Protein AF-A0A0C2C4C2-F1 (afdb_monomer_lite)

InterPro domains:
  IPR001806 Small GTPase [PF00071] (1-57)
  IPR001806 Small GTPase [SM00174] (1-78)
  IPR003578 Small GTPase Rho [PTHR24072] (1-57)
  IPR027417 P-loop containing nucleoside triphosphate hydrolase [G3DSA:3.40.50.300] (1-76)
  IPR027417 P-loop containing nucleoside triphosphate hydrolase [SSF52540] (1-58)

pLDDT: mean 79.3, std 19.92, range [34.62, 97.06]

Radius of gyration: 25.66 Å; chains: 1; bounding box: 28×52×80 Å

Structure (mmCIF, N/CA/C/O backbone):
data_AF-A0A0C2C4C2-F1
#
_entry.id   AF-A0A0C2C4C2-F1
#
loop_
_atom_site.group_PDB
_atom_site.id
_atom_site.type_symbol
_atom_site.label_atom_id
_atom_site.label_alt_id
_atom_site.label_comp_id
_atom_site.label_asym_id
_atom_site.label_entity_id
_atom_site.label_seq_id
_atom_site.pdbx_PDB_ins_code
_atom_site.Cartn_x
_atom_site.Cartn_y
_atom_site.Cartn_z
_atom_site.occupancy
_atom_site.B_iso_or_equiv
_atom_site.auth_seq_id
_atom_site.auth_comp_id
_atom_site.auth_asym_id
_atom_site.auth_atom_id
_atom_site.pdbx_PDB_model_num
ATOM 1 N N . GLU A 1 1 ? 7.591 15.664 0.542 1.00 55.44 1 GLU A N 1
ATOM 2 C CA . GLU A 1 1 ? 7.224 14.623 1.533 1.00 55.44 1 GLU A CA 1
ATOM 3 C C . GLU A 1 1 ? 5.836 14.867 2.142 1.00 55.44 1 GLU A C 1
ATOM 5 O O . GLU A 1 1 ? 5.390 14.135 3.016 1.00 55.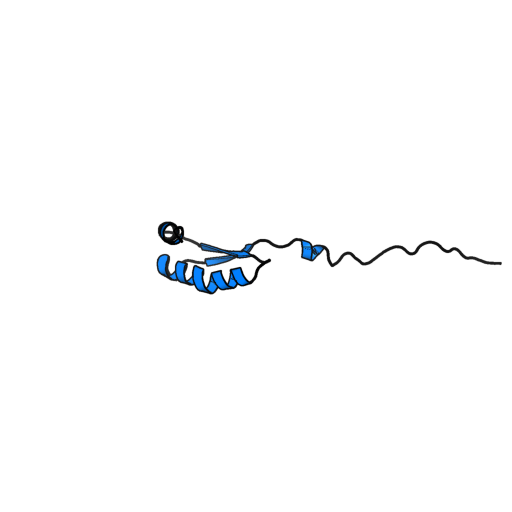44 1 GLU A O 1
ATOM 10 N N . ASP A 1 2 ? 5.082 15.825 1.603 1.00 66.81 2 ASP A N 1
ATOM 11 C CA . ASP A 1 2 ? 3.884 16.400 2.230 1.00 66.81 2 ASP A CA 1
ATOM 12 C C . ASP A 1 2 ? 2.616 15.553 2.055 1.00 66.81 2 ASP A C 1
ATOM 14 O O . ASP A 1 2 ? 1.619 15.730 2.750 1.00 66.81 2 ASP A O 1
ATOM 18 N N . TYR A 1 3 ? 2.660 14.564 1.161 1.00 78.94 3 TYR A N 1
ATOM 19 C CA . TYR A 1 3 ? 1.535 13.661 0.921 1.00 78.94 3 TYR A CA 1
ATOM 20 C C . TYR A 1 3 ? 1.329 12.634 2.040 1.00 78.94 3 TYR A C 1
ATOM 22 O O . TYR A 1 3 ? 0.257 12.041 2.111 1.00 78.94 3 TYR A O 1
ATOM 30 N N . GLY A 1 4 ? 2.327 12.404 2.904 1.00 79.19 4 GLY A N 1
ATOM 31 C CA . GLY A 1 4 ? 2.228 11.410 3.977 1.00 79.19 4 GLY A CA 1
ATOM 32 C C . GLY A 1 4 ? 1.138 11.756 4.992 1.00 79.19 4 GLY A C 1
ATOM 33 O O . GLY A 1 4 ? 0.266 10.937 5.266 1.00 79.19 4 GLY A O 1
ATOM 34 N N . GLN A 1 5 ? 1.130 12.998 5.487 1.00 82.44 5 GLN A N 1
ATOM 35 C CA . GLN A 1 5 ? 0.161 13.439 6.498 1.00 82.44 5 GLN A CA 1
ATOM 36 C C . GLN A 1 5 ? -1.274 13.440 5.962 1.00 82.44 5 GLN A C 1
ATOM 38 O O . GLN A 1 5 ? -2.184 12.960 6.633 1.00 82.44 5 GLN A O 1
ATOM 43 N N . LEU A 1 6 ? -1.469 13.917 4.729 1.00 85.44 6 LEU A N 1
ATOM 44 C CA . LEU A 1 6 ? -2.782 13.932 4.078 1.00 85.44 6 LEU A CA 1
ATOM 45 C C . LEU A 1 6 ? -3.326 12.519 3.839 1.00 85.44 6 LEU A C 1
ATOM 47 O O . LEU A 1 6 ? -4.528 12.289 3.962 1.00 85.44 6 LEU A O 1
ATOM 51 N N . ARG A 1 7 ? -2.453 11.553 3.539 1.00 87.88 7 ARG A N 1
ATOM 52 C CA . ARG A 1 7 ? -2.860 10.162 3.324 1.00 87.88 7 ARG A CA 1
ATOM 53 C C . ARG A 1 7 ? -3.375 9.516 4.607 1.00 87.88 7 ARG A C 1
ATOM 55 O O . ARG A 1 7 ? -4.411 8.859 4.568 1.00 87.88 7 ARG A O 1
ATOM 62 N N . CYS A 1 8 ? -2.716 9.769 5.739 1.00 85.94 8 CYS A N 1
ATOM 63 C CA . CYS A 1 8 ? -3.139 9.237 7.036 1.00 85.94 8 CYS A CA 1
ATOM 64 C C . CYS A 1 8 ? -4.550 9.693 7.435 1.00 85.94 8 CYS A C 1
ATOM 66 O O . CYS A 1 8 ? -5.255 8.949 8.110 1.00 85.94 8 CYS A O 1
ATOM 68 N N . LEU A 1 9 ? -4.994 10.872 6.985 1.00 86.69 9 LEU A N 1
ATOM 69 C CA . LEU A 1 9 ? -6.364 11.348 7.216 1.00 86.69 9 LEU A CA 1
ATOM 70 C C . LEU A 1 9 ? -7.423 10.527 6.464 1.00 86.69 9 LEU A C 1
ATOM 72 O O . LEU A 1 9 ? -8.587 10.554 6.845 1.00 86.69 9 LEU A O 1
ATOM 76 N N . SER A 1 10 ? -7.034 9.801 5.413 1.00 88.75 10 SER A N 1
ATOM 77 C CA . SER A 1 10 ? -7.949 9.000 4.586 1.00 88.75 10 SER A CA 1
ATOM 78 C C . SER A 1 10 ? -8.127 7.562 5.084 1.00 88.75 10 SER A C 1
ATOM 80 O O . SER A 1 10 ? -8.958 6.838 4.555 1.00 88.75 10 SER A O 1
ATOM 82 N N . TYR A 1 11 ? -7.329 7.116 6.056 1.00 91.38 11 TYR A N 1
ATOM 83 C CA . TYR A 1 11 ? -7.317 5.725 6.524 1.00 91.38 11 TYR A CA 1
ATOM 84 C C . TYR A 1 11 ? -8.424 5.340 7.523 1.00 91.38 11 TYR A C 1
ATOM 86 O O . TYR A 1 11 ? -8.851 4.181 7.483 1.00 91.38 11 TYR A O 1
ATOM 94 N N . PRO A 1 12 ? -8.909 6.230 8.415 1.00 90.12 12 PRO A N 1
ATOM 95 C CA . PRO A 1 12 ? -10.004 5.894 9.320 1.00 90.12 12 PRO A CA 1
ATOM 96 C C . PRO A 1 12 ? -11.253 5.435 8.561 1.00 90.12 12 PRO A C 1
ATOM 98 O O . PRO A 1 12 ? -11.593 5.998 7.523 1.00 90.12 12 PRO A O 1
ATOM 101 N N . ASN A 1 13 ? -11.949 4.431 9.100 1.00 87.88 13 ASN A N 1
ATOM 102 C CA . ASN A 1 13 ? -13.170 3.852 8.521 1.00 87.88 13 ASN A CA 1
ATOM 103 C C . ASN A 1 13 ? -12.995 3.278 7.100 1.00 87.88 13 ASN A C 1
ATOM 105 O O . ASN A 1 13 ? -13.960 3.202 6.345 1.00 87.88 13 ASN A O 1
ATOM 109 N N . THR A 1 14 ? -11.775 2.887 6.720 1.00 92.75 14 THR A N 1
ATOM 110 C CA . THR A 1 14 ? -11.535 2.165 5.464 1.00 92.75 14 THR A CA 1
ATOM 111 C C . THR A 1 14 ? -11.767 0.669 5.662 1.00 92.75 14 THR A C 1
ATOM 113 O O . THR A 1 14 ? -11.098 0.042 6.480 1.00 92.75 14 THR A O 1
ATOM 116 N N . ASP A 1 15 ? -12.664 0.083 4.868 1.00 94.25 15 ASP A N 1
ATOM 117 C CA . ASP A 1 15 ? -12.979 -1.351 4.936 1.00 94.25 15 ASP A CA 1
ATOM 118 C C . ASP A 1 15 ? -11.938 -2.237 4.235 1.00 94.25 15 ASP A C 1
ATOM 120 O O . ASP A 1 15 ? -11.787 -3.412 4.565 1.00 94.25 15 ASP A O 1
ATOM 124 N N . VAL A 1 16 ? -11.229 -1.702 3.235 1.00 95.25 16 VAL A N 1
ATOM 125 C CA . VAL A 1 16 ? -10.242 -2.446 2.441 1.00 95.25 16 VAL A CA 1
ATOM 126 C C . VAL A 1 16 ? -9.199 -1.521 1.821 1.00 95.25 16 VAL A C 1
ATOM 128 O O . VAL A 1 16 ? -9.522 -0.450 1.310 1.00 95.25 16 VAL A O 1
ATOM 131 N N . PHE A 1 17 ? -7.942 -1.968 1.794 1.00 96.25 17 PHE A N 1
ATOM 132 C CA . PHE A 1 17 ? -6.858 -1.279 1.093 1.00 96.25 17 PHE A CA 1
ATOM 133 C C . PHE A 1 17 ? -6.445 -2.020 -0.178 1.00 96.25 17 PHE A C 1
ATOM 135 O O . PHE A 1 17 ? -6.254 -3.237 -0.174 1.00 96.25 17 PHE A O 1
ATOM 142 N N . LEU A 1 18 ? -6.233 -1.268 -1.260 1.00 96.25 18 LEU A N 1
ATOM 143 C CA . LEU A 1 18 ? -5.598 -1.763 -2.481 1.00 96.25 18 LEU A CA 1
ATOM 144 C C . LEU A 1 18 ? -4.141 -1.312 -2.504 1.00 96.25 18 LEU A C 1
ATOM 146 O O . LEU A 1 18 ? -3.853 -0.122 -2.641 1.00 96.25 18 LEU A O 1
ATOM 150 N N . LEU A 1 19 ? -3.222 -2.265 -2.390 1.00 95.81 19 LEU A N 1
ATOM 151 C CA . LEU A 1 19 ? -1.795 -1.994 -2.419 1.00 95.81 19 LEU A CA 1
ATOM 152 C C . LEU A 1 19 ? -1.228 -2.325 -3.798 1.00 95.81 19 LEU A C 1
ATOM 154 O O . LEU A 1 19 ? -1.096 -3.488 -4.176 1.00 95.81 19 LEU A O 1
ATOM 158 N N . CYS A 1 20 ? -0.919 -1.290 -4.571 1.00 95.50 20 CYS A N 1
ATOM 159 C CA . CYS A 1 20 ? -0.545 -1.428 -5.973 1.00 95.50 20 CYS A CA 1
ATOM 160 C C . CYS A 1 20 ? 0.974 -1.398 -6.166 1.00 95.50 20 CYS A C 1
ATOM 162 O O . CYS A 1 20 ? 1.638 -0.457 -5.740 1.00 95.50 20 CYS A O 1
ATOM 164 N N . PHE A 1 21 ? 1.506 -2.366 -6.911 1.00 95.50 21 PHE A N 1
ATOM 165 C CA . PHE A 1 21 ? 2.902 -2.382 -7.358 1.00 95.50 21 PHE A CA 1
ATOM 166 C C . PHE A 1 21 ? 2.985 -2.536 -8.882 1.00 95.50 21 PHE A C 1
ATOM 168 O O . PHE A 1 21 ? 2.013 -2.901 -9.543 1.00 95.50 21 PHE A O 1
ATOM 175 N N . SER A 1 22 ? 4.131 -2.226 -9.480 1.00 93.44 22 SER A N 1
ATOM 176 C CA . SER A 1 22 ? 4.378 -2.359 -10.919 1.00 93.44 22 SER A CA 1
ATOM 177 C C . SER A 1 22 ? 4.982 -3.725 -11.237 1.00 93.44 22 SER A C 1
ATOM 179 O O . SER A 1 22 ? 6.065 -4.047 -10.765 1.00 93.44 22 SER A O 1
ATOM 181 N N . MET A 1 23 ? 4.361 -4.501 -12.128 1.00 90.44 23 MET A N 1
ATOM 182 C CA . MET A 1 23 ? 4.938 -5.769 -12.606 1.00 90.44 23 MET A CA 1
ATOM 183 C C . MET A 1 23 ? 6.169 -5.580 -13.504 1.00 90.44 23 MET A C 1
ATOM 185 O O . MET A 1 23 ? 6.888 -6.539 -13.765 1.00 90.44 23 MET A O 1
ATOM 189 N N . VAL A 1 24 ? 6.408 -4.361 -14.000 1.00 91.62 24 VAL A N 1
ATOM 190 C CA . VAL A 1 24 ? 7.618 -4.023 -14.771 1.00 91.62 24 VAL A CA 1
ATOM 191 C C . VAL A 1 24 ? 8.793 -3.688 -13.849 1.00 91.62 24 VAL A C 1
ATOM 193 O O . VAL A 1 24 ? 9.937 -3.789 -14.275 1.00 91.62 24 VAL A O 1
ATOM 196 N N . ASP A 1 25 ? 8.522 -3.301 -12.599 1.00 91.56 25 ASP A N 1
ATOM 197 C CA . ASP A 1 25 ? 9.548 -2.889 -11.639 1.00 91.56 25 ASP A CA 1
ATOM 198 C C . ASP A 1 25 ? 9.341 -3.584 -10.281 1.00 91.56 25 ASP A C 1
ATOM 200 O O . ASP A 1 25 ? 8.585 -3.082 -9.440 1.00 91.56 25 ASP A O 1
ATOM 204 N N . PRO A 1 26 ? 10.018 -4.723 -10.043 1.00 89.06 26 PRO A N 1
ATOM 205 C CA . PRO A 1 26 ? 9.892 -5.491 -8.807 1.00 89.06 26 PRO A CA 1
ATOM 206 C C . PRO A 1 26 ? 10.218 -4.702 -7.535 1.00 89.06 26 PRO A C 1
ATOM 208 O O . PRO A 1 26 ? 9.620 -4.980 -6.503 1.00 89.06 26 PRO A O 1
ATOM 211 N N . LYS A 1 27 ? 11.074 -3.670 -7.597 1.00 94.69 27 LYS A N 1
ATOM 212 C CA . LYS A 1 27 ? 11.427 -2.861 -6.414 1.00 94.69 27 LYS A CA 1
ATOM 213 C C . LYS A 1 27 ? 10.211 -2.169 -5.803 1.00 94.69 27 LYS A C 1
ATOM 215 O O . LYS A 1 27 ? 10.166 -1.903 -4.607 1.00 94.69 27 LYS A O 1
ATOM 220 N N . THR A 1 28 ? 9.196 -1.891 -6.622 1.00 95.62 28 THR A N 1
ATOM 221 C CA . THR A 1 28 ? 7.941 -1.304 -6.137 1.00 95.62 28 THR A CA 1
ATOM 222 C C . THR A 1 28 ? 7.175 -2.243 -5.204 1.00 95.62 28 THR A C 1
ATOM 224 O O . THR A 1 28 ? 6.465 -1.760 -4.323 1.00 95.62 28 THR A O 1
ATOM 227 N N . LEU A 1 29 ? 7.340 -3.564 -5.347 1.00 95.88 29 LEU A N 1
ATOM 228 C CA . LEU A 1 29 ? 6.771 -4.547 -4.427 1.00 95.88 29 LEU A CA 1
ATOM 229 C C . LEU A 1 29 ? 7.485 -4.515 -3.072 1.00 95.88 29 LEU A C 1
ATOM 231 O O . LEU A 1 29 ? 6.821 -4.542 -2.037 1.00 95.88 29 LEU A O 1
ATOM 235 N N . ASP A 1 30 ? 8.810 -4.383 -3.072 1.00 96.62 30 ASP A N 1
ATOM 236 C CA . ASP A 1 30 ? 9.595 -4.305 -1.836 1.00 96.62 30 ASP A CA 1
ATOM 237 C C . ASP A 1 30 ? 9.183 -3.080 -1.007 1.00 96.62 30 ASP A C 1
ATOM 239 O O . ASP A 1 30 ? 8.976 -3.177 0.203 1.00 96.62 30 ASP A O 1
ATOM 243 N N . VAL A 1 31 ? 8.962 -1.931 -1.658 1.00 96.00 31 VAL A N 1
ATOM 244 C CA . VAL A 1 31 ? 8.446 -0.716 -0.998 1.00 96.00 31 VAL A CA 1
ATOM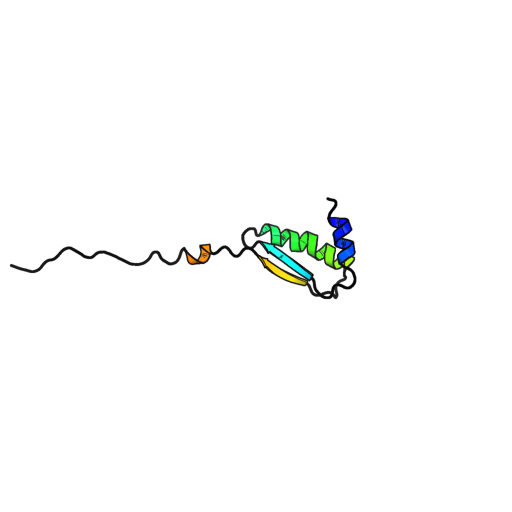 245 C C . VAL A 1 31 ? 7.036 -0.935 -0.438 1.00 96.00 31 VAL A C 1
ATOM 247 O O . VAL A 1 31 ? 6.730 -0.481 0.665 1.00 96.00 31 VAL A O 1
ATOM 250 N N . CYS A 1 32 ? 6.176 -1.676 -1.145 1.00 96.06 32 CYS A N 1
ATOM 251 C CA . CYS A 1 32 ? 4.854 -2.047 -0.633 1.00 96.06 32 CYS A CA 1
ATOM 252 C C . CYS A 1 32 ? 4.938 -2.839 0.675 1.00 96.06 32 CYS A C 1
ATOM 254 O O . CYS A 1 32 ? 4.176 -2.567 1.599 1.00 96.06 32 CYS A O 1
ATOM 256 N N . GLN A 1 33 ? 5.876 -3.777 0.778 1.00 94.94 33 GLN A N 1
ATOM 257 C CA . GLN A 1 33 ? 6.042 -4.604 1.973 1.00 94.94 33 GLN A CA 1
ATOM 258 C C . GLN A 1 33 ? 6.735 -3.872 3.125 1.00 94.94 33 GLN A C 1
ATOM 260 O O . GLN A 1 33 ? 6.385 -4.093 4.279 1.00 94.94 33 GLN A O 1
ATOM 265 N N . THR A 1 34 ? 7.715 -3.020 2.825 1.00 96.38 34 THR A N 1
ATOM 266 C CA . THR A 1 34 ? 8.594 -2.414 3.840 1.00 96.38 34 THR A CA 1
ATOM 267 C C . THR A 1 34 ? 8.131 -1.042 4.318 1.00 96.38 34 THR A C 1
ATOM 269 O O . THR A 1 34 ? 8.454 -0.655 5.437 1.00 96.38 34 THR A O 1
ATOM 272 N N . VAL A 1 35 ? 7.362 -0.314 3.503 1.00 94.69 35 VAL A N 1
ATOM 273 C CA . VAL A 1 35 ? 6.900 1.046 3.815 1.00 94.69 35 VAL A CA 1
ATOM 274 C C . VAL A 1 35 ? 5.384 1.077 3.955 1.00 94.69 35 VAL A C 1
ATOM 276 O O . VAL A 1 35 ? 4.864 1.394 5.023 1.00 94.69 35 VAL A O 1
ATOM 279 N N . TRP A 1 36 ? 4.662 0.712 2.894 1.00 94.94 36 TRP A N 1
ATOM 280 C CA . TRP A 1 36 ? 3.216 0.941 2.838 1.00 94.94 36 TRP A CA 1
ATOM 281 C C . TRP A 1 36 ? 2.417 0.001 3.734 1.00 94.94 36 TRP A C 1
ATOM 283 O O . TRP A 1 36 ? 1.505 0.449 4.423 1.00 94.94 36 TRP A O 1
ATOM 293 N N . LEU A 1 37 ? 2.755 -1.288 3.763 1.00 95.06 37 LEU A N 1
ATOM 294 C CA . LEU A 1 37 ? 2.054 -2.245 4.610 1.00 95.06 37 LEU A CA 1
ATOM 295 C C . LEU A 1 37 ? 2.219 -1.911 6.110 1.00 95.06 37 LEU A C 1
ATOM 297 O O . LEU A 1 37 ? 1.194 -1.823 6.784 1.00 95.06 37 LEU A O 1
ATOM 301 N N . PRO A 1 38 ? 3.428 -1.635 6.644 1.00 95.69 38 PRO A N 1
ATOM 302 C CA . PRO A 1 38 ? 3.586 -1.177 8.026 1.00 95.69 38 PRO A CA 1
ATOM 303 C C . PRO A 1 38 ? 2.861 0.141 8.324 1.00 95.69 38 PRO A C 1
ATOM 305 O O . PRO A 1 38 ? 2.288 0.286 9.401 1.00 95.69 38 PRO A O 1
ATOM 308 N N . GLU A 1 39 ? 2.844 1.090 7.382 1.00 95.00 39 GLU A N 1
ATOM 309 C CA . GLU A 1 39 ? 2.109 2.353 7.532 1.00 95.00 39 GLU A CA 1
ATOM 310 C C . GLU A 1 39 ? 0.597 2.108 7.672 1.00 95.00 39 GLU A C 1
ATOM 312 O O . GLU A 1 39 ? -0.022 2.590 8.620 1.00 95.00 39 GLU A O 1
ATOM 317 N N . ILE A 1 40 ? 0.005 1.305 6.782 1.00 94.00 40 ILE A N 1
ATOM 318 C CA . ILE A 1 40 ? -1.419 0.941 6.842 1.00 94.00 40 ILE A CA 1
ATOM 319 C C . ILE A 1 40 ? -1.729 0.236 8.164 1.00 94.00 40 ILE A C 1
ATOM 321 O O . ILE A 1 40 ? -2.689 0.596 8.839 1.00 94.00 40 ILE A O 1
ATOM 325 N N . ARG A 1 41 ? -0.894 -0.721 8.584 1.00 94.00 41 ARG A N 1
ATOM 326 C CA . ARG A 1 41 ? -1.077 -1.443 9.854 1.00 94.00 41 ARG A CA 1
ATOM 327 C C . ARG A 1 41 ? -1.021 -0.508 11.062 1.00 94.00 41 ARG A C 1
ATOM 329 O O . ARG A 1 41 ? -1.860 -0.616 11.950 1.00 94.00 41 ARG A O 1
ATOM 336 N N . LYS A 1 42 ? -0.113 0.472 11.053 1.00 93.12 42 LYS A N 1
ATOM 337 C CA . LYS A 1 42 ? 0.023 1.479 12.116 1.00 93.12 42 LYS A CA 1
ATOM 338 C C . LYS A 1 42 ? -1.218 2.363 12.277 1.00 93.12 42 LYS A C 1
ATOM 340 O O . LYS A 1 42 ? -1.553 2.721 13.401 1.00 93.12 42 LYS A O 1
ATOM 345 N N . TYR A 1 43 ? -1.851 2.763 11.177 1.00 92.69 43 TYR A N 1
ATOM 346 C CA . TYR A 1 43 ? -2.898 3.793 11.194 1.00 92.69 43 TYR A CA 1
ATOM 347 C C . TYR A 1 43 ? -4.323 3.246 11.016 1.00 92.69 43 TYR A C 1
ATOM 349 O O . TYR A 1 43 ? -5.254 3.814 11.579 1.00 92.69 43 TYR A O 1
ATOM 357 N N . ALA A 1 44 ? -4.504 2.170 10.249 1.00 91.81 44 ALA A N 1
ATOM 358 C CA . ALA A 1 44 ? -5.800 1.529 10.010 1.00 91.81 44 ALA A CA 1
ATOM 359 C C . ALA A 1 44 ? -6.015 0.261 10.858 1.00 91.81 44 ALA A C 1
ATOM 361 O O . ALA A 1 44 ? -7.151 -0.160 11.057 1.00 91.81 44 ALA A O 1
ATOM 362 N N . GLY A 1 45 ? -4.938 -0.335 11.381 1.00 91.31 45 GLY A N 1
ATOM 363 C CA . GLY A 1 45 ? -4.975 -1.531 12.222 1.00 91.31 45 GLY A CA 1
ATOM 364 C C . GLY A 1 45 ? -4.781 -2.853 11.468 1.00 91.31 45 GLY A C 1
ATOM 365 O O . GLY A 1 45 ? -4.848 -2.949 10.237 1.00 91.31 45 GLY A O 1
ATOM 366 N N . ASP A 1 46 ? -4.536 -3.916 12.233 1.00 92.75 46 ASP A N 1
ATOM 367 C CA . ASP A 1 46 ? -4.195 -5.244 11.700 1.00 92.75 46 ASP A CA 1
ATOM 368 C C . ASP A 1 46 ? -5.394 -6.001 11.113 1.00 92.75 46 ASP A C 1
ATOM 370 O O . ASP A 1 46 ? -5.223 -6.887 10.276 1.00 92.75 46 ASP A O 1
ATOM 374 N N . ASN A 1 47 ? -6.613 -5.611 11.490 1.00 93.06 47 ASN A N 1
ATOM 375 C CA . ASN A 1 47 ? -7.839 -6.292 11.073 1.00 93.06 47 ASN A CA 1
ATOM 376 C C . ASN A 1 47 ? -8.336 -5.875 9.683 1.00 93.06 47 ASN A C 1
ATOM 378 O O . ASN A 1 47 ? -9.193 -6.555 9.121 1.00 93.06 47 ASN A O 1
ATOM 382 N N . VAL A 1 48 ? -7.819 -4.783 9.109 1.00 94.56 48 VAL A N 1
ATOM 383 C CA . VAL A 1 48 ? -8.278 -4.320 7.794 1.00 94.56 48 VAL A CA 1
ATOM 384 C C . VAL A 1 48 ? -7.632 -5.169 6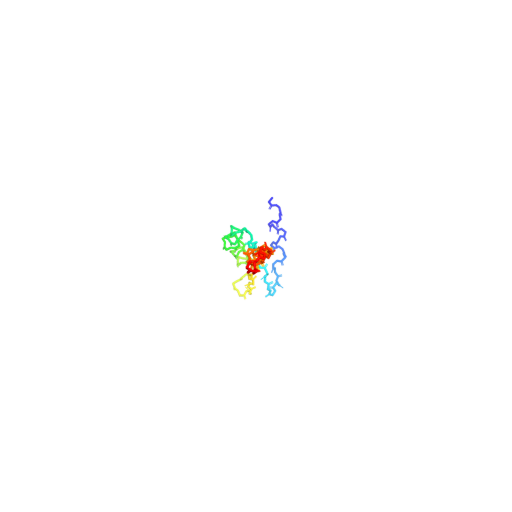.690 1.00 94.56 48 VAL A C 1
ATOM 386 O O . VAL A 1 48 ? -6.401 -5.311 6.662 1.00 94.56 48 VAL A O 1
ATOM 389 N N . PRO A 1 49 ? -8.413 -5.763 5.774 1.00 96.19 49 PRO A N 1
ATOM 390 C CA . PRO A 1 49 ? -7.871 -6.536 4.667 1.00 96.19 49 PRO A CA 1
ATOM 391 C C . PRO A 1 49 ? -7.090 -5.651 3.687 1.00 96.19 49 PRO A C 1
ATOM 393 O O . PRO A 1 49 ? -7.488 -4.534 3.351 1.00 96.19 49 PRO A O 1
ATOM 396 N N . VAL A 1 50 ? -5.975 -6.189 3.187 1.00 96.69 50 VAL A N 1
ATOM 397 C CA . VAL A 1 50 ? -5.125 -5.542 2.181 1.00 96.69 50 VAL A CA 1
ATOM 398 C C . VAL A 1 50 ? -5.016 -6.460 0.970 1.00 96.69 50 VAL A C 1
ATOM 400 O O . VAL A 1 50 ? -4.580 -7.605 1.091 1.00 96.69 50 VAL A O 1
ATOM 403 N N . ILE A 1 51 ? -5.397 -5.958 -0.202 1.00 97.06 51 ILE A N 1
ATOM 404 C CA . ILE A 1 51 ? -5.318 -6.681 -1.473 1.00 97.06 51 ILE A CA 1
ATOM 405 C C . ILE A 1 51 ? -4.122 -6.154 -2.258 1.00 97.06 51 ILE A C 1
ATOM 407 O O . ILE A 1 51 ? -4.054 -4.970 -2.588 1.00 97.06 51 ILE A O 1
ATOM 411 N N . LEU A 1 52 ? -3.186 -7.041 -2.592 1.00 96.19 52 LEU A N 1
ATOM 412 C CA . LEU A 1 52 ? -2.029 -6.697 -3.409 1.00 96.19 52 LEU A CA 1
ATOM 413 C C . LEU A 1 52 ? -2.393 -6.741 -4.903 1.00 96.19 52 LEU A C 1
ATOM 415 O O . LEU A 1 52 ? -2.843 -7.766 -5.414 1.00 96.19 52 LEU A O 1
ATOM 419 N N . VAL A 1 53 ? -2.160 -5.640 -5.616 1.00 96.38 53 VAL A N 1
ATOM 420 C CA . VAL A 1 53 ? -2.526 -5.470 -7.027 1.00 96.38 53 VAL A CA 1
ATOM 421 C C . VAL A 1 53 ? -1.277 -5.261 -7.881 1.00 96.38 53 VAL A C 1
ATOM 423 O O . VAL A 1 53 ? -0.589 -4.244 -7.792 1.00 96.38 53 VAL A O 1
ATOM 426 N N . GLY A 1 54 ? -1.003 -6.220 -8.765 1.00 94.31 54 GLY A N 1
ATOM 427 C CA . GLY A 1 54 ? 0.019 -6.083 -9.800 1.00 94.31 54 GLY A CA 1
ATOM 428 C C . GLY A 1 54 ? -0.495 -5.235 -10.963 1.00 94.31 54 GLY A C 1
ATOM 429 O O . GLY A 1 54 ? -1.406 -5.636 -11.687 1.00 94.31 54 GLY A O 1
ATOM 430 N N . THR A 1 55 ? 0.111 -4.073 -11.175 1.00 91.94 55 THR A N 1
ATOM 431 C CA . THR A 1 55 ? -0.217 -3.131 -12.257 1.00 91.94 55 THR A CA 1
ATOM 432 C C . THR A 1 55 ? 0.795 -3.214 -13.406 1.00 91.94 55 THR A C 1
ATOM 434 O O . THR A 1 55 ? 1.824 -3.880 -13.298 1.00 91.94 55 THR A O 1
ATOM 437 N N . LYS A 1 56 ? 0.520 -2.537 -14.533 1.00 83.06 56 LYS A N 1
ATOM 438 C CA . LYS A 1 56 ? 1.436 -2.420 -15.689 1.00 83.06 56 LYS A CA 1
ATOM 439 C C . LYS A 1 56 ? 1.888 -3.775 -16.261 1.00 83.06 56 LYS A C 1
ATOM 441 O O . LYS A 1 56 ? 3.075 -4.031 -16.439 1.00 83.06 56 LYS A O 1
ATOM 446 N N . LYS A 1 57 ? 0.945 -4.662 -16.596 1.00 75.81 57 LYS A N 1
ATOM 447 C CA . LYS A 1 57 ? 1.272 -5.912 -17.304 1.00 75.81 57 LYS A CA 1
ATOM 448 C C . LYS A 1 57 ? 1.810 -5.575 -18.690 1.00 75.81 57 LYS A C 1
ATOM 450 O O . LYS A 1 57 ? 1.036 -5.206 -19.569 1.00 75.81 57 LYS A O 1
ATOM 455 N N . THR A 1 58 ? 3.122 -5.685 -18.897 1.00 63.44 58 THR A N 1
ATOM 456 C CA . THR A 1 58 ? 3.681 -5.471 -20.235 1.00 63.44 58 THR A CA 1
ATOM 457 C C . THR A 1 58 ? 3.097 -6.513 -21.195 1.00 63.44 58 THR A C 1
ATOM 459 O O . THR A 1 58 ? 3.121 -7.716 -20.933 1.00 63.44 58 THR A O 1
ATOM 462 N N . SER A 1 59 ? 2.524 -6.063 -22.309 1.00 58.78 59 SER A N 1
ATOM 463 C CA . SER A 1 59 ? 1.931 -6.922 -23.344 1.00 58.78 59 SER A CA 1
ATOM 464 C C . SER A 1 59 ? 2.986 -7.646 -24.196 1.00 58.78 59 SER A C 1
ATOM 466 O O . SER A 1 59 ? 2.663 -8.574 -24.944 1.00 58.78 59 SER A O 1
ATOM 468 N N . TRP A 1 60 ? 4.267 -7.292 -24.036 1.00 55.94 60 TRP A N 1
ATOM 469 C CA . TRP A 1 60 ? 5.389 -7.871 -24.778 1.00 55.94 60 TRP A CA 1
ATOM 470 C C . TRP A 1 60 ? 5.658 -9.349 -24.486 1.00 55.94 60 TRP A C 1
ATOM 472 O O . TRP A 1 60 ? 6.284 -10.019 -25.310 1.00 55.94 60 TRP A O 1
ATOM 482 N N . THR A 1 61 ? 5.111 -9.910 -23.403 1.00 54.53 61 THR A N 1
ATOM 483 C CA . THR A 1 61 ? 5.180 -11.358 -23.148 1.00 54.53 61 THR A CA 1
ATOM 484 C C . THR A 1 61 ? 4.481 -12.171 -24.251 1.00 54.53 61 THR A C 1
ATOM 486 O O . THR A 1 61 ? 4.816 -13.334 -24.455 1.00 54.53 61 THR A O 1
ATOM 489 N N . ARG A 1 62 ? 3.572 -11.569 -25.043 1.00 53.44 62 ARG A N 1
ATOM 490 C CA . ARG A 1 62 ? 2.914 -12.246 -26.181 1.00 53.44 62 ARG A CA 1
ATOM 491 C C . ARG A 1 62 ? 3.694 -12.170 -27.504 1.00 53.44 62 ARG A C 1
ATOM 493 O O . ARG A 1 62 ? 3.389 -12.929 -28.422 1.00 53.44 62 ARG A O 1
ATOM 500 N N . LEU A 1 63 ? 4.716 -11.315 -27.620 1.00 56.66 63 LEU A N 1
ATOM 501 C CA . LEU A 1 63 ? 5.435 -11.078 -28.885 1.00 56.66 63 LEU A CA 1
ATOM 502 C C . LEU A 1 63 ? 6.737 -11.878 -29.057 1.00 56.66 63 LEU A C 1
ATOM 504 O O . LEU A 1 63 ? 7.308 -11.856 -30.145 1.00 56.66 63 LEU A O 1
ATOM 508 N N . LYS A 1 64 ? 7.172 -12.670 -28.066 1.00 53.56 64 LYS A N 1
ATOM 509 C CA . LYS A 1 64 ? 8.313 -13.597 -28.237 1.00 53.56 64 LYS A CA 1
ATOM 510 C C . LYS A 1 64 ? 7.944 -15.018 -28.697 1.00 53.56 64 LYS A C 1
ATOM 512 O O . LYS A 1 64 ? 8.850 -15.805 -28.951 1.00 53.56 64 LYS A O 1
ATOM 517 N N . SER A 1 65 ? 6.659 -15.328 -28.920 1.00 51.22 65 SER A N 1
ATOM 518 C CA . SER A 1 65 ? 6.219 -16.686 -29.314 1.00 51.22 65 SER A CA 1
ATOM 519 C C . SER A 1 65 ? 5.613 -16.821 -30.721 1.00 51.22 65 SER A C 1
ATOM 521 O O . SER A 1 65 ? 5.058 -17.866 -31.046 1.00 51.22 65 SER A O 1
ATOM 523 N N . ARG A 1 66 ? 5.745 -15.822 -31.608 1.00 54.56 66 ARG A N 1
ATOM 524 C CA . ARG A 1 66 ? 5.372 -15.953 -33.039 1.00 54.56 66 ARG A CA 1
ATOM 525 C C . ARG A 1 66 ? 6.510 -15.590 -33.997 1.00 54.56 66 ARG A C 1
ATOM 527 O O . ARG A 1 66 ? 6.320 -14.857 -34.958 1.00 54.56 66 ARG A O 1
ATOM 534 N N . ARG A 1 67 ? 7.693 -16.169 -33.777 1.00 55.56 67 ARG A N 1
ATOM 535 C CA . ARG A 1 67 ? 8.656 -16.428 -34.862 1.00 55.56 67 ARG A CA 1
ATOM 536 C C . ARG A 1 67 ? 8.881 -17.929 -35.000 1.00 55.56 67 ARG A C 1
ATOM 538 O O . ARG A 1 67 ? 9.915 -18.464 -34.625 1.00 55.56 67 ARG A O 1
ATOM 545 N N . ARG A 1 68 ? 7.882 -18.623 -35.538 1.00 54.72 68 ARG A N 1
ATOM 546 C CA . ARG A 1 68 ? 8.081 -19.909 -36.209 1.00 54.72 68 ARG A CA 1
ATOM 547 C C . ARG A 1 68 ? 7.085 -19.992 -37.361 1.00 54.72 68 ARG A C 1
ATOM 549 O O . ARG A 1 68 ? 5.904 -19.745 -37.144 1.00 54.72 68 ARG A O 1
ATOM 556 N N . PHE A 1 69 ? 7.609 -20.356 -38.535 1.00 43.38 69 PHE A N 1
ATOM 557 C CA . PHE A 1 69 ? 6.927 -20.540 -39.826 1.00 43.38 69 PHE A CA 1
ATOM 558 C C . PHE A 1 69 ? 6.497 -19.247 -40.531 1.00 43.38 69 PHE A C 1
ATOM 560 O O . PHE A 1 69 ? 5.850 -18.403 -39.932 1.00 43.38 69 PHE A O 1
ATOM 567 N N . ARG A 1 70 ? 6.786 -19.001 -41.814 1.00 48.28 70 ARG A N 1
ATOM 568 C CA . ARG A 1 70 ? 7.117 -19.809 -43.016 1.00 48.28 70 ARG A CA 1
ATOM 569 C C . ARG A 1 70 ? 7.685 -18.775 -44.031 1.00 48.28 70 ARG A C 1
ATOM 571 O O . ARG A 1 70 ? 7.397 -17.600 -43.853 1.00 48.28 70 ARG A O 1
ATOM 578 N N . TRP A 1 71 ? 8.604 -19.056 -44.960 1.00 34.62 71 TRP A N 1
ATOM 579 C CA . TRP A 1 71 ? 8.374 -19.664 -46.279 1.00 34.62 71 TRP A CA 1
ATOM 580 C C . TRP A 1 71 ? 9.721 -20.071 -46.917 1.00 34.62 71 TRP A C 1
ATOM 582 O O . TRP A 1 71 ? 10.571 -19.220 -47.156 1.00 34.62 71 TRP A O 1
ATOM 592 N N . LYS A 1 72 ? 9.895 -21.353 -47.260 1.00 50.03 72 LYS A N 1
ATOM 593 C CA . LYS A 1 72 ? 10.677 -21.760 -48.438 1.00 50.03 72 LYS A CA 1
ATOM 594 C C . LYS A 1 72 ? 9.699 -22.460 -49.373 1.00 50.03 72 LYS A C 1
ATOM 596 O O . LYS A 1 72 ? 9.313 -23.595 -49.126 1.00 50.03 72 LYS A O 1
ATOM 601 N N . GLN A 1 73 ? 9.261 -21.742 -50.394 1.00 51.91 73 GLN A N 1
ATOM 602 C CA . GLN A 1 73 ? 8.648 -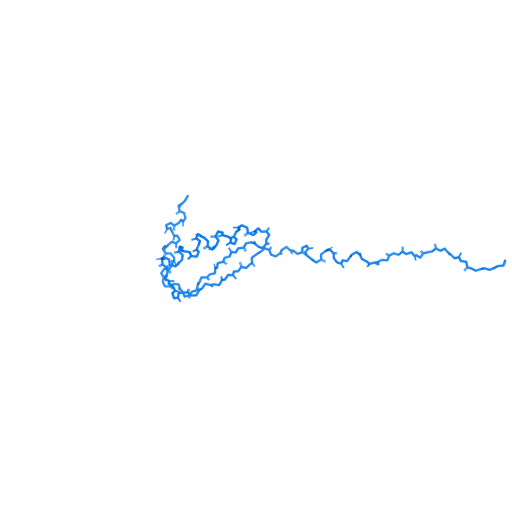22.300 -51.591 1.00 51.91 73 GLN A CA 1
ATOM 603 C C . GLN A 1 73 ? 9.282 -21.549 -52.752 1.00 51.91 73 GLN A C 1
ATOM 605 O O . GLN A 1 73 ? 9.064 -20.350 -52.880 1.00 51.91 73 GLN A O 1
ATOM 610 N N . HIS A 1 74 ? 10.152 -22.232 -53.489 1.00 41.94 74 HIS A N 1
ATOM 611 C CA . HIS A 1 74 ? 10.220 -22.257 -54.951 1.00 41.94 74 HIS A CA 1
ATOM 612 C C . HIS A 1 74 ? 11.606 -22.724 -55.399 1.00 41.94 74 HIS A C 1
ATOM 614 O O . HIS A 1 74 ? 12.623 -22.096 -55.132 1.00 41.94 74 HIS A O 1
ATOM 620 N N . GLY A 1 75 ? 11.607 -23.857 -56.091 1.00 42.66 75 GLY A N 1
ATOM 621 C CA . GLY A 1 75 ? 12.767 -24.478 -56.713 1.00 42.66 75 GLY A CA 1
ATOM 622 C C . GLY A 1 75 ? 12.339 -25.815 -57.296 1.00 42.66 75 GLY A C 1
ATOM 623 O O . GLY A 1 75 ? 12.650 -26.861 -56.744 1.00 42.66 75 GLY A O 1
ATOM 624 N N . ARG A 1 76 ? 11.502 -25.743 -58.336 1.00 45.59 76 ARG A N 1
ATOM 625 C CA . ARG A 1 76 ? 10.984 -26.869 -59.120 1.00 45.59 76 ARG A CA 1
ATOM 626 C C . ARG A 1 76 ? 12.117 -27.817 -59.532 1.00 45.59 76 ARG A C 1
ATOM 628 O O . ARG A 1 76 ? 13.096 -27.356 -60.104 1.00 45.59 76 ARG A O 1
ATOM 635 N N . GLN A 1 77 ? 11.904 -29.119 -59.381 1.00 50.94 77 GLN A N 1
ATOM 636 C CA . GLN A 1 77 ? 12.280 -30.093 -60.409 1.00 50.94 77 GLN A CA 1
ATOM 637 C C . GLN A 1 77 ? 11.115 -31.072 -60.577 1.00 50.94 77 GLN A C 1
ATOM 639 O O . GLN A 1 77 ? 10.496 -31.452 -59.581 1.00 50.94 77 GLN A O 1
ATOM 644 N N . PRO A 1 78 ? 10.769 -31.416 -61.826 1.00 48.41 78 PRO A N 1
ATOM 645 C CA . PRO A 1 78 ? 11.081 -32.779 -62.239 1.00 48.41 78 PRO A CA 1
ATOM 646 C C . PRO A 1 78 ? 11.568 -32.923 -63.694 1.00 48.41 78 PRO A C 1
ATOM 648 O O . PRO A 1 78 ? 11.021 -32.331 -64.615 1.00 48.41 78 PRO A O 1
ATOM 651 N N . HIS A 1 79 ? 12.556 -33.811 -63.812 1.00 44.91 79 HIS A N 1
ATOM 652 C CA . HIS A 1 79 ? 12.756 -34.882 -64.794 1.00 44.91 79 HIS A CA 1
ATOM 653 C C . HIS A 1 79 ? 12.940 -34.643 -66.307 1.00 44.91 79 HIS A C 1
ATOM 655 O O . HIS A 1 79 ? 12.034 -34.202 -67.004 1.00 44.91 79 HIS A O 1
ATOM 661 N N . ARG A 1 80 ? 14.050 -35.275 -66.738 1.00 38.09 80 ARG A N 1
ATOM 662 C CA . ARG A 1 80 ? 14.486 -35.787 -68.051 1.00 38.09 80 ARG A CA 1
ATOM 663 C C . ARG A 1 80 ? 15.084 -34.795 -69.035 1.00 38.09 80 ARG A C 1
ATOM 665 O O . ARG A 1 80 ? 14.348 -33.940 -69.557 1.00 38.09 80 ARG A O 1
#

Organism: NCBI:txid51022

Sequence (80 aa):
EDYGQLRCLSYPNTDVFLLCFSMVDPKTLDVCQTVWLPEIRKYAGDNVPVILVGTKKTSWTRLKSRRRFRWKQHGRQPHR

Secondary structure 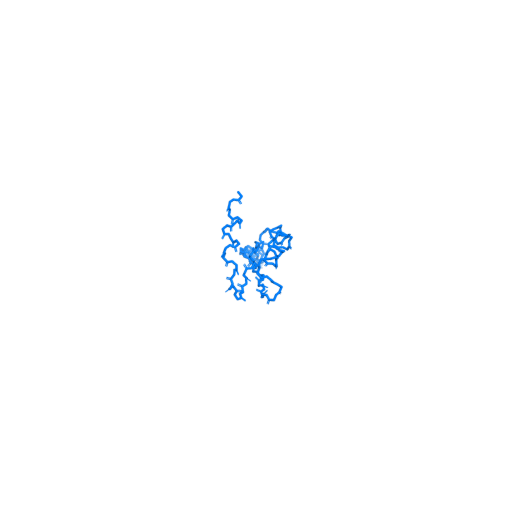(DSSP, 8-state):
-THHHHHHTT-TT-S-EEEEEETT-THHHHHIIIIIHHHHHHHH-TTS-EEEEEE-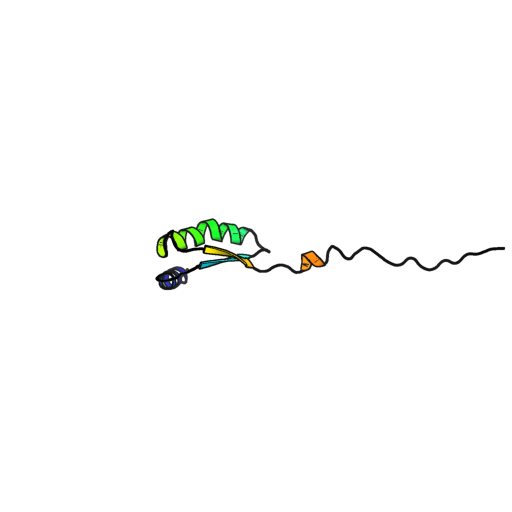--GGGGTSS---------------

Foldseek 3Di:
DPVLVVVLVVQPPDQEAEQEAEPVDCVRVVCSVPPVVVSSCVRNNDPRYYHYHYDDPPPCVVVVPPPDDDDDDDDDDDDD